Protein AF-A0A0A7KJV5-F1 (afdb_monomer_lite)

Secondary structure (DSSP, 8-state):
-EEE-TTS-EEEEEEEEETTEEEEPGGGSTTSS--EEEGGGEEEE-SSEEEESS-HHHHT-

Sequence (61 aa):
MQVKDKDGEHVGTVDHLDGDRIKLTKSDSSDGQHHYVPLSQVESMDNVAVYLNVTREEAMK

InterPro domains:
  IPR018684 Protein of unknown function DUF2171 [PF09939] (1-60)

Organism: NCBI:txid57497

Foldseek 3Di:
DFEAEQVRHTLADFPDDDPQWTWGQLVRDPVSDIFIAGVVQFPDDDPPYTYGDHHSVVSRD

Structure (mmCIF, N/CA/C/O backbone):
data_AF-A0A0A7KJV5-F1
#
_entry.id   AF-A0A0A7KJV5-F1
#
loop_
_atom_site.group_PDB
_atom_site.id
_atom_site.type_symbol
_atom_site.label_atom_id
_atom_site.label_alt_id
_atom_site.label_comp_id
_atom_site.label_asym_id
_atom_site.label_entity_id
_atom_site.label_seq_id
_atom_site.pdbx_PDB_ins_code
_atom_site.Cartn_x
_atom_site.Cartn_y
_atom_site.Cartn_z
_atom_site.occupancy
_atom_site.B_iso_or_equiv
_atom_site.auth_seq_id
_atom_site.auth_comp_id
_atom_site.auth_asym_id
_atom_site.auth_atom_id
_atom_site.pdbx_PDB_model_num
ATOM 1 N N . MET A 1 1 ? 7.326 -5.863 -1.704 1.00 90.25 1 MET A N 1
ATOM 2 C CA . MET A 1 1 ? 6.612 -5.099 -2.746 1.00 90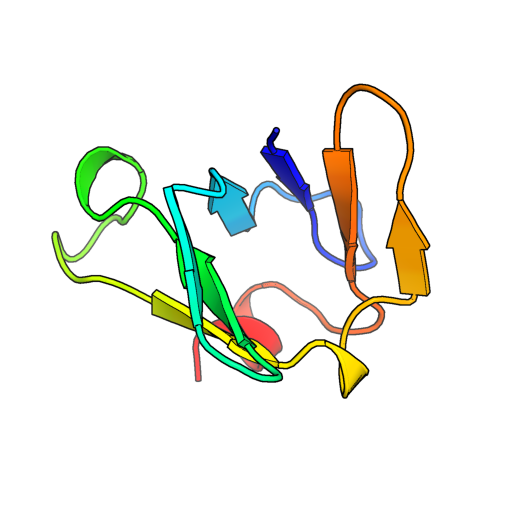.25 1 MET A CA 1
ATOM 3 C C . MET A 1 1 ? 5.882 -3.972 -2.043 1.00 90.25 1 MET A C 1
ATOM 5 O O . MET A 1 1 ? 5.130 -4.256 -1.116 1.00 90.25 1 MET A O 1
ATOM 9 N N . GLN A 1 2 ? 6.208 -2.726 -2.377 1.00 93.38 2 GLN A N 1
ATOM 10 C CA . GLN A 1 2 ? 5.616 -1.551 -1.723 1.00 93.38 2 GLN A CA 1
ATOM 11 C C . GLN A 1 2 ? 4.237 -1.258 -2.315 1.00 93.38 2 GLN A C 1
ATOM 13 O O . GLN A 1 2 ? 3.959 -1.648 -3.443 1.00 93.38 2 GLN A O 1
ATOM 18 N N . VAL A 1 3 ? 3.390 -0.567 -1.571 1.00 94.44 3 VAL A N 1
ATOM 19 C CA . VAL A 1 3 ? 2.107 -0.051 -2.039 1.00 94.44 3 VAL A CA 1
ATOM 20 C C . VAL A 1 3 ? 2.175 1.458 -1.933 1.00 94.44 3 VAL A C 1
ATOM 22 O O . VAL A 1 3 ? 2.440 2.005 -0.860 1.00 94.44 3 VAL A O 1
ATOM 25 N N . LYS A 1 4 ? 1.981 2.113 -3.068 1.00 95.00 4 LYS A N 1
ATOM 26 C CA . LYS A 1 4 ? 1.985 3.556 -3.211 1.00 95.00 4 LYS A CA 1
ATOM 27 C C . LYS A 1 4 ? 0.628 4.028 -3.673 1.00 95.00 4 LYS A C 1
ATOM 29 O O . LYS A 1 4 ? -0.029 3.342 -4.449 1.00 95.00 4 LYS A O 1
ATOM 34 N N . ASP A 1 5 ? 0.220 5.186 -3.199 1.00 94.75 5 ASP A N 1
ATOM 35 C CA . ASP A 1 5 ? -1.026 5.790 -3.631 1.00 94.75 5 ASP A CA 1
ATOM 36 C C . ASP A 1 5 ? -0.883 6.465 -5.005 1.00 94.75 5 ASP A C 1
ATOM 38 O O . ASP A 1 5 ? 0.192 6.436 -5.622 1.00 94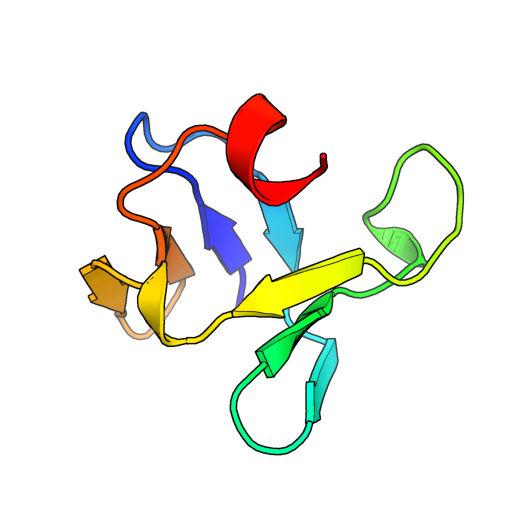.75 5 ASP A O 1
ATOM 42 N N . LYS A 1 6 ? -1.968 7.080 -5.482 1.00 94.19 6 LYS A N 1
ATOM 43 C CA . LYS A 1 6 ? -1.984 7.787 -6.771 1.00 94.19 6 LYS A CA 1
ATOM 44 C C . LYS A 1 6 ? -1.008 8.968 -6.848 1.00 94.19 6 LYS A C 1
ATOM 46 O O . LYS A 1 6 ? -0.632 9.383 -7.941 1.00 94.19 6 LYS A O 1
ATOM 51 N N . ASP A 1 7 ? -0.614 9.523 -5.702 1.00 93.19 7 AS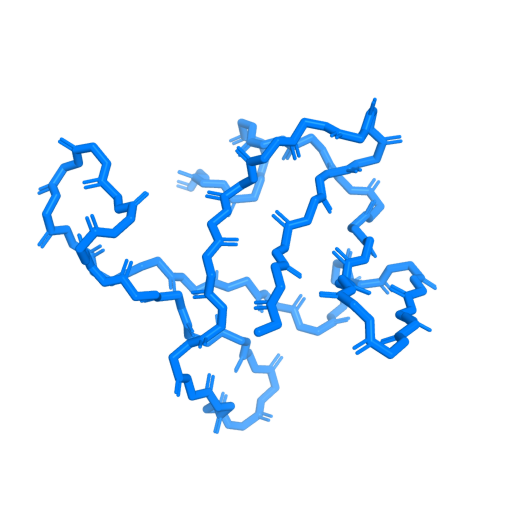P A N 1
ATOM 52 C CA . ASP A 1 7 ? 0.319 10.647 -5.597 1.00 93.19 7 ASP A CA 1
ATOM 53 C C . ASP A 1 7 ? 1.770 10.154 -5.400 1.00 93.19 7 ASP A C 1
ATOM 55 O O . ASP A 1 7 ? 2.720 10.940 -5.397 1.00 93.19 7 ASP A O 1
ATOM 59 N N . GLY A 1 8 ? 1.961 8.833 -5.301 1.00 90.19 8 GLY A N 1
ATOM 60 C CA . GLY A 1 8 ? 3.247 8.180 -5.089 1.00 90.19 8 GLY A CA 1
ATOM 61 C C . GLY A 1 8 ? 3.673 8.106 -3.620 1.00 90.19 8 GLY A C 1
ATOM 62 O O . GLY A 1 8 ? 4.815 7.697 -3.353 1.00 90.19 8 GLY A O 1
ATOM 63 N N . GLU A 1 9 ? 2.793 8.471 -2.683 1.00 92.69 9 GLU A N 1
ATOM 64 C CA . GLU A 1 9 ? 3.034 8.355 -1.247 1.00 92.69 9 GLU A CA 1
ATOM 65 C C . GLU A 1 9 ? 3.018 6.897 -0.803 1.00 92.69 9 GLU A C 1
ATOM 67 O O . GLU A 1 9 ? 2.284 6.061 -1.326 1.00 92.69 9 GLU A O 1
ATOM 72 N N . HIS A 1 10 ? 3.840 6.579 0.196 1.00 92.06 10 HIS A N 1
ATOM 73 C CA . HIS A 1 10 ? 3.905 5.235 0.757 1.00 92.06 10 HIS A CA 1
ATOM 74 C C . HIS A 1 10 ? 2.659 4.937 1.598 1.00 92.06 10 HIS A C 1
ATOM 76 O O . HIS A 1 10 ? 2.430 5.565 2.634 1.00 92.06 10 HIS A O 1
ATOM 82 N N . VAL A 1 11 ? 1.874 3.959 1.149 1.00 92.62 11 VAL A N 1
ATOM 83 C CA . VAL A 1 11 ? 0.674 3.461 1.837 1.00 92.62 11 VAL A CA 1
ATOM 84 C C . VAL A 1 11 ? 1.054 2.322 2.771 1.00 92.62 11 VAL A C 1
ATOM 86 O O . VAL A 1 11 ? 0.613 2.286 3.915 1.00 92.62 11 VAL A O 1
ATOM 89 N N . GLY A 1 12 ? 1.887 1.397 2.296 1.00 92.69 12 GLY A N 1
ATOM 90 C CA . GLY A 1 12 ? 2.338 0.266 3.092 1.00 92.69 12 GLY A CA 1
ATOM 91 C C . GLY A 1 12 ? 3.113 -0.761 2.276 1.00 92.69 12 GLY A C 1
ATOM 92 O O . GLY A 1 12 ? 3.531 -0.514 1.147 1.00 92.69 12 GLY A O 1
ATOM 93 N N . THR A 1 13 ? 3.271 -1.956 2.831 1.00 93.88 13 THR A N 1
ATOM 94 C CA . THR A 1 13 ? 3.992 -3.062 2.198 1.00 93.88 13 THR A CA 1
ATOM 95 C C . THR A 1 13 ? 3.083 -4.272 2.109 1.00 93.88 13 THR A C 1
ATOM 97 O O . THR A 1 13 ? 2.386 -4.596 3.068 1.00 93.88 13 THR A O 1
ATOM 100 N N . VAL A 1 14 ? 3.092 -4.952 0.962 1.00 92.88 14 VAL A N 1
ATOM 101 C CA . VAL A 1 14 ? 2.308 -6.174 0.753 1.00 92.88 14 VAL A CA 1
ATOM 102 C C . VAL A 1 14 ? 2.809 -7.285 1.681 1.00 92.88 14 VAL A C 1
ATOM 104 O O . VAL A 1 14 ? 3.976 -7.668 1.611 1.00 92.88 14 VAL A O 1
ATOM 107 N N . ASP A 1 15 ? 1.912 -7.804 2.519 1.00 93.31 15 ASP A N 1
ATOM 108 C CA . ASP A 1 15 ? 2.101 -8.992 3.365 1.00 93.31 15 ASP A CA 1
ATOM 109 C C . ASP A 1 15 ? 1.599 -10.244 2.641 1.00 93.31 15 ASP A C 1
ATOM 111 O O . ASP A 1 15 ? 2.314 -11.233 2.487 1.00 93.31 15 ASP A O 1
ATOM 115 N N . HIS A 1 16 ? 0.351 -10.191 2.170 1.00 93.19 16 HIS A N 1
ATOM 116 C CA . HIS A 1 16 ? -0.329 -11.320 1.545 1.00 93.19 16 HIS A CA 1
ATOM 117 C C . HIS A 1 16 ? -1.406 -10.851 0.564 1.00 93.19 16 HIS A C 1
ATOM 119 O O . HIS A 1 16 ? -1.887 -9.725 0.658 1.00 93.19 16 HIS A O 1
ATOM 125 N N . LEU A 1 17 ? -1.815 -11.724 -0.353 1.00 91.50 17 LEU A N 1
ATOM 126 C CA . LEU A 1 17 ? -2.996 -11.507 -1.182 1.00 91.50 17 LEU A CA 1
ATOM 127 C C . LEU A 1 17 ? -4.136 -12.365 -0.631 1.00 91.50 17 LEU A C 1
ATOM 129 O O . LEU A 1 17 ? -4.037 -13.588 -0.632 1.00 91.50 17 LEU A O 1
ATOM 133 N N . ASP A 1 18 ? -5.190 -11.724 -0.144 1.00 92.38 18 ASP A N 1
ATOM 134 C CA . ASP A 1 18 ? -6.364 -12.374 0.432 1.00 92.38 18 ASP A CA 1
ATOM 135 C C . ASP A 1 18 ? -7.553 -12.185 -0.516 1.00 92.38 18 ASP A C 1
ATOM 137 O O . ASP A 1 18 ? -8.203 -11.137 -0.539 1.00 92.38 18 ASP A O 1
ATOM 141 N N . GLY A 1 19 ? -7.764 -13.176 -1.386 1.00 93.00 19 GLY A N 1
ATOM 142 C CA . GLY A 1 19 ? -8.803 -13.136 -2.413 1.00 93.00 19 GLY A CA 1
ATOM 143 C C . GLY A 1 19 ? -8.622 -11.964 -3.379 1.00 93.00 19 GLY A C 1
ATOM 144 O O . GLY A 1 19 ? -7.705 -11.959 -4.201 1.00 93.00 19 GLY A O 1
ATOM 145 N N . ASP A 1 20 ? -9.520 -10.985 -3.286 1.00 93.62 20 ASP A N 1
ATOM 146 C CA . ASP A 1 20 ? -9.547 -9.764 -4.094 1.00 93.62 20 ASP A CA 1
ATOM 147 C C . ASP A 1 20 ? -8.929 -8.546 -3.384 1.00 93.62 20 ASP A C 1
ATOM 149 O O . ASP A 1 20 ? -9.096 -7.411 -3.837 1.00 93.62 20 ASP A O 1
ATOM 153 N N . ARG A 1 21 ? -8.217 -8.754 -2.270 1.00 93.50 21 ARG A N 1
ATOM 154 C CA . ARG A 1 21 ? -7.608 -7.687 -1.467 1.00 93.50 21 ARG A CA 1
ATOM 155 C C . ARG A 1 21 ? -6.144 -7.970 -1.171 1.00 93.50 21 ARG A C 1
ATOM 157 O O . ARG A 1 21 ? -5.729 -9.093 -0.909 1.00 93.50 21 ARG A O 1
ATOM 164 N N . ILE A 1 22 ? -5.355 -6.913 -1.152 1.00 93.19 22 ILE A N 1
ATOM 165 C CA . ILE A 1 22 ? -3.960 -6.907 -0.741 1.00 93.19 22 ILE A CA 1
ATOM 166 C C . ILE A 1 22 ? -3.920 -6.638 0.758 1.00 93.19 22 ILE A C 1
ATOM 168 O O . ILE A 1 22 ? -4.290 -5.560 1.216 1.00 93.19 22 ILE A O 1
ATOM 172 N N . LYS A 1 23 ? -3.444 -7.610 1.527 1.00 93.69 23 LYS A N 1
ATOM 173 C CA . LYS A 1 23 ? -3.153 -7.450 2.947 1.00 93.69 23 LYS A CA 1
ATOM 174 C C . LYS A 1 23 ? -1.823 -6.726 3.111 1.00 93.69 23 LYS A C 1
ATOM 176 O O . LYS A 1 23 ? -0.802 -7.174 2.587 1.00 93.69 23 LYS A O 1
ATOM 181 N N . LEU A 1 24 ? -1.828 -5.640 3.870 1.00 93.44 24 LEU A N 1
ATOM 182 C CA . LEU A 1 24 ? -0.645 -4.866 4.221 1.00 93.44 24 LEU A CA 1
ATOM 183 C C . LEU A 1 24 ? -0.020 -5.367 5.527 1.00 93.44 24 LEU A C 1
ATOM 185 O O . LEU A 1 24 ? -0.696 -5.859 6.443 1.00 93.44 24 LEU A O 1
ATOM 189 N N . THR A 1 25 ? 1.302 -5.250 5.620 1.00 92.06 25 THR A N 1
ATOM 190 C CA . THR A 1 25 ? 2.051 -5.669 6.806 1.00 92.06 25 THR A CA 1
ATOM 191 C C . THR A 1 25 ? 1.755 -4.721 7.962 1.00 92.06 25 THR A C 1
ATOM 193 O O . THR A 1 25 ? 1.962 -3.516 7.842 1.00 92.06 25 THR A O 1
ATOM 196 N N . LYS A 1 26 ? 1.372 -5.262 9.121 1.00 89.38 26 LYS A N 1
ATOM 197 C CA . LYS A 1 26 ? 1.149 -4.462 10.336 1.00 89.38 26 LYS A CA 1
ATOM 198 C C . LYS A 1 26 ? 2.380 -3.682 10.810 1.00 89.38 26 LYS A C 1
ATOM 200 O O . LYS A 1 26 ? 2.238 -2.659 11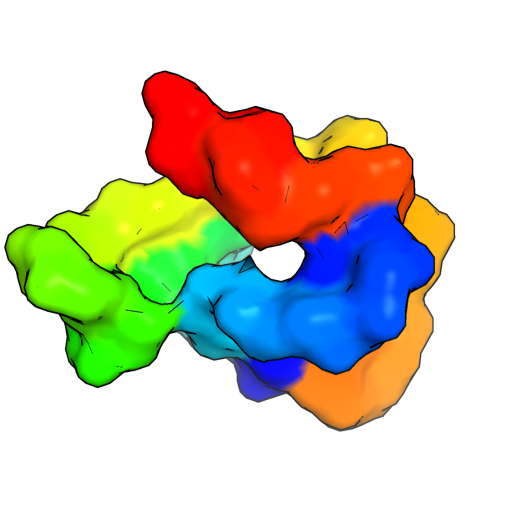.462 1.00 89.38 26 LYS A O 1
ATOM 205 N N . SER A 1 27 ? 3.582 -4.174 10.496 1.00 86.62 27 SER A N 1
ATOM 206 C CA . SER A 1 27 ? 4.857 -3.550 10.880 1.00 86.62 27 SER A CA 1
ATOM 207 C C . SER A 1 27 ? 5.103 -2.215 10.178 1.00 86.62 27 SER A C 1
ATOM 209 O O . SER A 1 27 ? 5.881 -1.406 10.667 1.00 86.62 27 SER A O 1
ATOM 211 N N . ASP A 1 28 ? 4.456 -2.014 9.032 1.00 86.06 28 ASP A N 1
ATOM 212 C CA . ASP A 1 28 ? 4.536 -0.807 8.208 1.00 86.06 28 ASP A CA 1
ATOM 213 C C . ASP A 1 28 ? 3.310 0.099 8.416 1.00 86.06 28 ASP 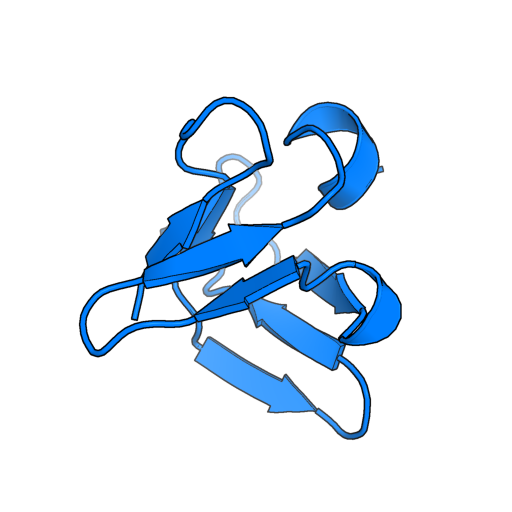A C 1
ATOM 215 O O . ASP A 1 28 ? 3.152 1.131 7.770 1.00 86.06 28 ASP A O 1
ATOM 219 N N . SER A 1 29 ? 2.425 -0.291 9.337 1.00 84.00 29 SER A N 1
ATOM 220 C CA . SER A 1 29 ? 1.275 0.505 9.724 1.00 84.00 29 SER A CA 1
ATOM 221 C C . SER A 1 29 ? 1.547 1.275 11.009 1.00 84.00 29 SER A C 1
ATOM 223 O O . SER A 1 29 ? 2.057 0.730 11.989 1.00 84.00 29 SER A O 1
ATOM 225 N N . SER A 1 30 ? 1.139 2.543 11.040 1.00 79.94 30 SER A N 1
ATOM 226 C CA . SER A 1 30 ? 1.294 3.409 12.214 1.00 79.94 30 SER A CA 1
ATOM 227 C C . SER A 1 30 ? 0.412 2.994 13.400 1.00 79.94 30 SER A C 1
ATOM 229 O O . SER A 1 30 ? 0.722 3.339 14.536 1.00 79.94 30 SER A O 1
ATOM 231 N N . ASP A 1 31 ? -0.665 2.246 13.154 1.00 84.56 31 ASP A N 1
ATOM 232 C CA . ASP A 1 31 ? -1.587 1.747 14.182 1.00 84.56 31 ASP A CA 1
ATOM 233 C C . ASP A 1 31 ? -1.301 0.295 14.616 1.00 84.56 31 ASP A C 1
ATOM 235 O O . ASP A 1 31 ? -1.990 -0.244 15.481 1.00 84.56 31 ASP A O 1
ATOM 239 N N . GLY A 1 32 ? -0.290 -0.352 14.022 1.00 85.50 32 GLY A N 1
ATOM 240 C CA . GLY A 1 32 ? 0.054 -1.748 14.300 1.00 85.50 32 GLY A CA 1
ATOM 241 C C . GLY A 1 32 ? -0.996 -2.771 13.845 1.00 85.50 32 GLY A C 1
ATOM 242 O O . GLY A 1 32 ? -0.944 -3.925 14.285 1.00 85.50 32 GLY A O 1
ATOM 243 N N . GLN A 1 33 ? -1.936 -2.382 12.977 1.00 87.25 33 GLN A N 1
ATOM 244 C CA . GLN A 1 33 ? -2.977 -3.253 12.432 1.00 87.25 33 GLN A CA 1
ATOM 245 C C . GLN A 1 33 ? -2.685 -3.663 10.986 1.00 87.25 33 GLN A C 1
ATOM 247 O O . GLN A 1 33 ? -1.906 -3.035 10.271 1.00 87.25 33 GLN A O 1
ATOM 252 N N . HIS A 1 34 ? -3.315 -4.756 10.552 1.00 89.38 34 HIS A N 1
ATOM 253 C CA . HIS A 1 34 ? -3.314 -5.148 9.147 1.00 89.38 34 HIS A CA 1
ATOM 254 C C . HIS A 1 34 ? -4.362 -4.341 8.388 1.00 89.38 34 HIS A C 1
ATOM 256 O O . HIS A 1 34 ? -5.554 -4.483 8.653 1.00 89.38 34 HIS A O 1
ATOM 262 N N . HIS A 1 35 ? -3.904 -3.558 7.419 1.00 89.12 35 HIS A N 1
ATOM 263 C CA . HIS A 1 35 ? -4.771 -2.867 6.469 1.00 89.12 35 HIS A CA 1
ATOM 264 C C . HIS A 1 35 ? -4.994 -3.726 5.233 1.00 89.12 35 HIS A C 1
ATOM 266 O O . HIS A 1 35 ? -4.154 -4.560 4.893 1.00 89.12 35 HIS A O 1
ATOM 272 N N . TYR A 1 36 ? -6.129 -3.540 4.570 1.00 91.94 36 TYR A N 1
ATOM 273 C CA . TYR A 1 36 ? -6.482 -4.299 3.375 1.00 91.94 36 TYR A CA 1
ATOM 274 C C . TYR A 1 36 ? -6.870 -3.340 2.265 1.00 91.94 36 TYR A C 1
ATOM 276 O O . TYR A 1 36 ? -7.800 -2.558 2.424 1.00 91.94 36 TYR A O 1
ATOM 284 N N . VAL A 1 37 ? -6.193 -3.456 1.129 1.00 92.25 37 VAL A N 1
ATOM 285 C CA . VAL A 1 37 ? -6.442 -2.633 -0.052 1.00 92.25 37 VAL A CA 1
ATOM 286 C C . VAL A 1 37 ? -7.112 -3.494 -1.122 1.00 92.25 37 VAL A C 1
ATOM 288 O O . VAL A 1 37 ? -6.512 -4.471 -1.571 1.00 92.25 37 VAL A O 1
ATOM 291 N N . PRO A 1 38 ? -8.346 -3.190 -1.546 1.00 93.94 38 PRO A N 1
ATOM 292 C CA . PRO A 1 38 ? -8.990 -3.872 -2.662 1.00 93.94 38 PRO A CA 1
ATOM 293 C C . PRO A 1 38 ? -8.155 -3.813 -3.945 1.00 93.94 38 PRO A C 1
ATOM 295 O O . PRO A 1 38 ? -7.655 -2.754 -4.319 1.00 93.94 38 PRO A O 1
ATOM 298 N N . LEU A 1 39 ? -8.086 -4.917 -4.691 1.00 92.31 39 LEU A N 1
ATOM 299 C CA . LEU A 1 39 ? -7.456 -4.937 -6.016 1.00 92.31 39 LEU A CA 1
ATOM 300 C C . LEU A 1 39 ? -8.134 -3.974 -7.000 1.00 92.31 39 LEU A C 1
ATOM 302 O O . LEU A 1 39 ? -7.493 -3.503 -7.931 1.00 92.31 39 LEU A O 1
ATOM 306 N N . SER A 1 40 ? -9.405 -3.627 -6.780 1.00 94.00 40 SER A N 1
ATOM 307 C CA . SER A 1 40 ? -10.112 -2.608 -7.566 1.00 94.00 40 SER A CA 1
ATOM 308 C C . SER A 1 40 ? -9.515 -1.203 -7.434 1.00 94.00 40 SER A C 1
ATOM 310 O O . SER A 1 40 ? -9.798 -0.344 -8.266 1.00 94.00 40 SER A O 1
ATOM 312 N N . GLN A 1 41 ? -8.736 -0.954 -6.378 1.00 93.75 41 GLN A N 1
ATOM 313 C CA . GLN A 1 41 ? -8.015 0.300 -6.174 1.00 93.75 41 GLN A CA 1
A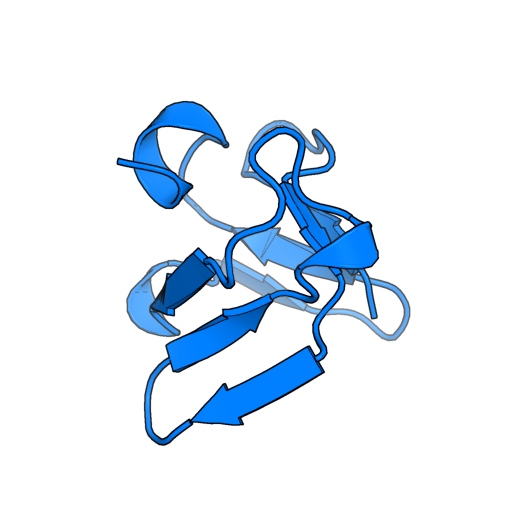TOM 314 C C . GLN A 1 41 ? -6.618 0.284 -6.804 1.00 93.75 41 GLN A C 1
ATOM 316 O O . GLN A 1 41 ? -5.928 1.294 -6.764 1.00 93.75 41 GLN A O 1
ATOM 321 N N . VAL A 1 42 ? -6.172 -0.835 -7.381 1.00 93.69 42 VAL A N 1
ATOM 322 C CA . VAL A 1 42 ? -4.870 -0.919 -8.049 1.00 93.69 42 VAL A CA 1
ATOM 323 C C . VAL A 1 42 ? -4.987 -0.345 -9.457 1.00 93.69 42 VAL A C 1
ATOM 325 O O . VAL A 1 42 ? -5.760 -0.837 -10.276 1.00 93.69 42 VAL A O 1
ATOM 328 N N . GLU A 1 43 ? -4.200 0.688 -9.745 1.00 95.00 43 GLU A N 1
ATOM 329 C CA . GLU A 1 43 ? -4.085 1.280 -11.079 1.00 95.00 43 GLU A CA 1
ATOM 330 C C . GLU A 1 43 ? -3.065 0.526 -11.931 1.00 95.00 43 GLU A C 1
ATOM 332 O O . GLU A 1 43 ? -3.320 0.168 -13.080 1.00 95.00 43 GLU A O 1
ATOM 337 N N . SER A 1 44 ? -1.888 0.279 -11.359 1.00 93.75 44 SER A N 1
ATOM 338 C CA . SER A 1 44 ? -0.798 -0.424 -12.025 1.00 93.75 44 SER A CA 1
ATOM 339 C C . SER A 1 44 ? 0.149 -1.040 -11.001 1.00 93.75 44 SER A C 1
ATOM 341 O O . SER A 1 44 ? 0.088 -0.750 -9.810 1.00 93.75 44 SER A O 1
ATOM 343 N N . MET A 1 45 ? 1.031 -1.926 -11.448 1.00 92.75 45 MET A N 1
ATOM 344 C CA . MET A 1 45 ? 2.098 -2.464 -10.610 1.00 92.75 45 MET A CA 1
ATOM 345 C C . MET A 1 45 ? 3.354 -2.675 -11.442 1.00 92.75 45 MET A C 1
ATOM 347 O O . MET A 1 45 ? 3.276 -2.972 -12.637 1.00 92.75 45 MET A O 1
ATOM 351 N N . ASP A 1 46 ? 4.503 -2.559 -10.795 1.00 92.44 46 ASP A N 1
ATOM 352 C CA . ASP A 1 46 ? 5.796 -2.915 -11.358 1.00 92.44 46 ASP A CA 1
ATOM 353 C C . ASP A 1 46 ? 6.529 -3.929 -10.457 1.00 92.44 46 ASP A C 1
ATOM 355 O O . ASP A 1 46 ? 5.960 -4.527 -9.541 1.00 92.44 46 ASP A O 1
ATOM 359 N N . ASN A 1 47 ? 7.810 -4.171 -10.738 1.00 91.25 47 ASN A N 1
ATOM 360 C CA . ASN A 1 47 ? 8.619 -5.136 -9.986 1.00 91.25 47 ASN A CA 1
ATOM 361 C C . ASN A 1 47 ? 8.987 -4.667 -8.562 1.00 91.25 47 ASN A C 1
ATOM 363 O O . ASN A 1 47 ? 9.556 -5.436 -7.786 1.00 91.25 47 ASN A O 1
ATOM 367 N N . VAL A 1 48 ? 8.703 -3.411 -8.219 1.00 91.12 48 VAL A N 1
ATOM 368 C CA . VAL A 1 48 ? 9.098 -2.733 -6.979 1.00 91.12 48 VAL A CA 1
ATOM 369 C C . VAL A 1 48 ? 7.870 -2.355 -6.140 1.00 91.12 48 VAL A C 1
ATOM 371 O O . VAL A 1 48 ? 7.874 -2.573 -4.918 1.00 91.12 48 VAL A O 1
ATOM 374 N N . ALA A 1 49 ? 6.824 -1.815 -6.769 1.00 93.12 49 ALA A N 1
ATOM 375 C CA . ALA A 1 49 ? 5.653 -1.248 -6.116 1.00 93.12 49 ALA A CA 1
ATOM 376 C C . ALA A 1 49 ? 4.331 -1.482 -6.875 1.00 93.12 49 ALA A C 1
ATOM 378 O O . ALA A 1 49 ? 4.285 -1.630 -8.093 1.00 93.12 49 ALA A O 1
ATOM 379 N N . VAL A 1 50 ? 3.241 -1.474 -6.113 1.00 94.38 50 VAL A N 1
ATOM 380 C CA . VAL A 1 50 ? 1.855 -1.392 -6.576 1.00 94.38 50 VAL A CA 1
ATOM 381 C C . VAL A 1 50 ? 1.415 0.061 -6.456 1.00 94.38 50 VAL A C 1
ATOM 383 O O . VAL A 1 50 ? 1.601 0.659 -5.399 1.00 94.38 50 VAL A O 1
ATOM 386 N N . TYR A 1 51 ? 0.832 0.611 -7.511 1.00 95.12 51 TYR A N 1
ATOM 387 C CA . TYR A 1 51 ? 0.295 1.965 -7.565 1.00 95.12 51 TYR A CA 1
ATOM 388 C C . TYR A 1 51 ? -1.224 1.911 -7.477 1.00 95.12 51 TYR A C 1
ATOM 390 O O . TYR A 1 51 ? -1.874 1.208 -8.257 1.00 95.12 51 TYR A O 1
ATOM 398 N N . LEU A 1 52 ? -1.785 2.636 -6.517 1.00 95.25 52 LEU A N 1
ATOM 399 C CA . LEU A 1 52 ? -3.224 2.757 -6.341 1.00 95.25 52 LEU A CA 1
ATOM 400 C C . LEU A 1 52 ? -3.775 3.943 -7.135 1.00 95.25 52 LEU A C 1
ATOM 402 O O . LEU A 1 52 ? -3.070 4.916 -7.366 1.00 95.25 52 LEU A O 1
ATOM 406 N N . ASN A 1 53 ? -5.055 3.879 -7.489 1.00 95.88 53 ASN A N 1
ATOM 407 C CA . ASN A 1 53 ? -5.803 4.980 -8.106 1.00 95.88 53 ASN A CA 1
ATOM 408 C C . ASN A 1 53 ? -6.465 5.919 -7.077 1.00 95.88 53 ASN A C 1
ATOM 410 O O . ASN A 1 53 ? -7.137 6.879 -7.451 1.00 95.88 53 ASN A O 1
ATOM 414 N N . VAL A 1 54 ? -6.298 5.632 -5.787 1.00 94.69 54 VAL A N 1
ATOM 415 C CA . VAL A 1 54 ? -6.809 6.411 -4.652 1.00 94.69 54 VAL A CA 1
ATOM 416 C C . VAL A 1 54 ? -5.651 6.967 -3.832 1.00 94.69 54 VAL A C 1
ATOM 418 O O . VAL A 1 54 ? -4.524 6.490 -3.962 1.00 94.69 54 VAL A O 1
ATOM 421 N N . THR A 1 55 ? -5.923 7.967 -2.994 1.00 93.88 55 THR A N 1
ATOM 422 C CA . THR A 1 55 ? -4.970 8.481 -1.993 1.00 93.88 55 THR A CA 1
ATOM 423 C C . THR A 1 55 ? -4.768 7.502 -0.836 1.00 93.88 55 THR A C 1
ATOM 425 O O . THR A 1 55 ? -5.613 6.638 -0.575 1.00 93.88 55 THR A O 1
ATOM 428 N N . ARG A 1 56 ? -3.683 7.676 -0.073 1.00 89.75 56 ARG A N 1
ATOM 429 C CA . ARG A 1 56 ? -3.462 6.940 1.180 1.00 89.75 56 ARG A CA 1
ATOM 430 C C . ARG A 1 56 ? -4.644 7.055 2.144 1.00 89.75 56 ARG A C 1
ATOM 432 O O . ARG A 1 56 ? -5.021 6.059 2.753 1.00 89.75 56 ARG A O 1
ATOM 439 N N . GLU A 1 57 ? -5.225 8.243 2.289 1.00 88.62 57 GLU A N 1
ATOM 440 C CA . GLU A 1 57 ? -6.368 8.462 3.186 1.00 88.62 57 GLU A CA 1
ATOM 441 C C . GLU A 1 57 ? -7.606 7.674 2.746 1.00 88.62 57 GLU A C 1
ATOM 443 O O . GLU A 1 57 ? -8.321 7.130 3.581 1.00 88.62 57 GLU A O 1
ATOM 448 N N . GLU A 1 58 ? -7.848 7.575 1.438 1.00 88.88 58 GLU A N 1
ATOM 449 C CA . GLU A 1 58 ? -8.956 6.801 0.872 1.00 88.88 58 GLU A CA 1
ATOM 450 C C . GLU A 1 58 ? -8.717 5.287 0.935 1.00 88.88 58 GLU A C 1
ATOM 452 O O . GLU A 1 58 ? -9.673 4.529 1.101 1.00 88.88 58 GLU A O 1
ATOM 457 N N . ALA A 1 59 ? -7.463 4.842 0.811 1.00 86.88 59 ALA A N 1
ATOM 458 C CA . ALA A 1 59 ? -7.083 3.434 0.936 1.00 86.88 59 ALA A CA 1
ATOM 459 C C . ALA A 1 59 ? -7.130 2.928 2.391 1.00 86.88 59 ALA A C 1
ATOM 461 O O . ALA A 1 59 ? -7.369 1.744 2.614 1.00 86.88 59 ALA A O 1
ATOM 462 N N . MET A 1 60 ? -6.901 3.814 3.368 1.00 82.25 60 MET A N 1
ATOM 463 C CA . MET A 1 60 ? -6.833 3.498 4.806 1.00 82.25 60 MET A CA 1
ATOM 464 C C . MET A 1 60 ? -8.108 3.866 5.583 1.00 82.25 60 MET A C 1
ATOM 466 O O . MET A 1 60 ? -8.076 3.977 6.811 1.00 82.25 60 MET A O 1
ATOM 470 N N . LYS A 1 61 ? -9.210 4.110 4.874 1.00 75.06 61 LYS A N 1
ATOM 471 C CA . LYS A 1 61 ? -10.500 4.496 5.452 1.00 75.06 61 LYS A CA 1
ATOM 472 C C . LYS A 1 61 ? -11.323 3.288 5.887 1.00 75.06 61 LYS A C 1
ATOM 474 O O . LYS A 1 61 ? -11.970 3.394 6.953 1.00 75.06 61 LYS A O 1
#

Radius of gyration: 10.09 Å; chains: 1; bounding box: 20×24×26 Å

pLDDT: mean 91.29, std 3.97, range [75.06, 95.88]